Protein AF-A0A820H275-F1 (afdb_monomer)

Secondary structure (DSSP, 8-state):
---HHHHHHHHHHHHHHHHHHHHHHHTT--TTHHHHHHHHHHHHHHHHHHHHHHHHHH-GGGTTHHHHSHHHHHHHHHHHHHHHHHHHHHHHHHHHHHHHTT-

Sequence (103 aa):
MNFPGGEKSGMLLNGFVHTVMYYHFAFRLPKFLRPIITTLQIIQLLIVTYIWHIVPRLCLKYKQFPNENFLEFLLPYALVPVYCLFFLNFLLNNILFHQQKRF

InterPro domains:
  IPR002076 ELO family [PF01151] (11-94)

Mean predicted aligned error: 6.85 Å

Solvent-accessible surface area (backbone atoms only — not comparable to full-atom values): 5781 Å² total; per-residue (Å²): 127,86,59,65,65,28,54,50,53,34,52,52,50,48,51,53,54,49,49,54,50,51,49,37,64,74,70,64,52,68,76,81,50,52,56,54,52,48,49,50,51,46,50,48,53,50,50,30,52,49,44,51,65,46,46,37,75,74,35,82,92,38,49,58,44,58,74,76,39,42,67,71,59,46,45,58,73,64,49,49,59,54,54,43,50,53,45,48,52,51,40,50,49,56,57,56,57,56,58,65,74,75,112

Foldseek 3Di:
DDPCFLVVLLVVLVVVLVVVVVVCVVVVPDPVCVLVSLVSVLVSLVVSLVRLVCCLVPPPVNVCVCVVPVVVSCVSVVVSVVVNVVSVVVNVCSVVVVVVVPD

Structure (mmCIF, N/CA/C/O backbone):
data_AF-A0A820H275-F1
#
_entry.id   AF-A0A820H275-F1
#
loop_
_atom_site.group_PDB
_atom_site.id
_atom_site.type_symbol
_atom_site.label_atom_id
_atom_site.label_alt_id
_atom_site.label_comp_id
_atom_site.label_asym_id
_atom_site.label_entity_id
_atom_site.label_seq_id
_atom_site.pdbx_PDB_ins_code
_atom_site.Cartn_x
_atom_site.Cartn_y
_atom_site.Cartn_z
_atom_site.occupancy
_atom_site.B_iso_or_equiv
_atom_site.auth_seq_id
_atom_site.auth_comp_id
_atom_site.auth_asym_id
_atom_site.auth_atom_id
_atom_site.pdbx_PDB_model_num
ATOM 1 N N . MET A 1 1 ? 12.276 -12.242 -12.865 1.00 46.38 1 MET A N 1
ATOM 2 C CA . MET A 1 1 ? 13.393 -11.525 -12.189 1.00 46.38 1 MET A CA 1
ATOM 3 C C . MET A 1 1 ? 12.744 -10.649 -11.125 1.00 46.38 1 MET A C 1
ATOM 5 O O . MET A 1 1 ? 11.977 -9.786 -11.518 1.00 46.38 1 MET A O 1
ATOM 9 N N . ASN A 1 2 ? 12.974 -10.886 -9.827 1.00 56.59 2 ASN A N 1
ATOM 10 C CA . ASN A 1 2 ? 12.296 -10.153 -8.738 1.00 56.59 2 ASN A CA 1
ATOM 11 C C . ASN A 1 2 ? 12.458 -8.638 -8.905 1.00 56.59 2 ASN A C 1
ATOM 13 O O . ASN A 1 2 ? 13.587 -8.172 -9.082 1.00 56.59 2 ASN A O 1
ATOM 17 N N . PHE A 1 3 ? 11.356 -7.890 -8.870 1.00 63.44 3 PHE A N 1
ATOM 18 C CA . PHE A 1 3 ? 11.321 -6.456 -9.135 1.00 63.44 3 PHE A CA 1
ATOM 19 C C . PHE A 1 3 ? 11.675 -5.683 -7.856 1.00 63.44 3 PHE A C 1
ATOM 21 O O . PHE A 1 3 ? 10.815 -5.390 -7.018 1.00 63.44 3 PHE A O 1
ATOM 28 N N . PRO A 1 4 ? 12.954 -5.319 -7.651 1.00 59.69 4 PRO A N 1
ATOM 29 C CA . PRO A 1 4 ? 13.457 -5.064 -6.310 1.00 59.69 4 PRO A CA 1
ATOM 30 C C . PRO A 1 4 ? 12.999 -3.722 -5.742 1.00 59.69 4 PRO A C 1
ATOM 32 O O . PRO A 1 4 ? 13.125 -3.525 -4.542 1.00 59.69 4 PRO A O 1
ATOM 35 N N . GLY A 1 5 ? 12.493 -2.800 -6.567 1.00 65.06 5 GLY A N 1
ATOM 36 C CA . GLY A 1 5 ? 11.974 -1.517 -6.096 1.00 65.06 5 GLY A CA 1
ATOM 37 C C . GLY A 1 5 ? 10.666 -1.698 -5.331 1.00 65.06 5 GLY A C 1
ATOM 38 O O . GLY A 1 5 ? 10.613 -1.492 -4.124 1.00 65.06 5 GLY A O 1
ATOM 39 N N . GLY A 1 6 ? 9.612 -2.131 -6.024 1.00 66.19 6 GLY A N 1
ATOM 40 C CA . GLY A 1 6 ? 8.289 -2.257 -5.414 1.00 66.19 6 GLY A CA 1
ATOM 41 C C . GLY A 1 6 ? 8.171 -3.409 -4.413 1.00 66.19 6 GLY A C 1
ATOM 42 O O . GLY A 1 6 ? 7.586 -3.214 -3.353 1.00 66.19 6 GLY A O 1
ATOM 43 N N . GLU A 1 7 ? 8.779 -4.571 -4.673 1.00 71.94 7 GLU A N 1
ATOM 44 C CA . GLU A 1 7 ? 8.714 -5.713 -3.744 1.00 71.94 7 GLU A CA 1
ATOM 45 C C . GLU A 1 7 ? 9.440 -5.434 -2.428 1.00 71.94 7 GLU A C 1
ATOM 47 O O . GLU A 1 7 ? 8.876 -5.652 -1.358 1.00 71.94 7 GLU A O 1
ATOM 52 N N . LYS A 1 8 ? 10.680 -4.926 -2.475 1.00 78.81 8 LYS A N 1
ATOM 53 C CA . LYS A 1 8 ? 11.465 -4.703 -1.249 1.00 78.81 8 LYS A CA 1
ATOM 54 C C . LYS A 1 8 ? 10.920 -3.530 -0.447 1.00 78.81 8 LYS A C 1
ATOM 56 O O . LYS A 1 8 ? 10.776 -3.649 0.768 1.00 78.81 8 LYS A O 1
ATOM 61 N N . SER A 1 9 ? 10.571 -2.422 -1.107 1.00 79.19 9 SER A N 1
ATOM 62 C CA . SER A 1 9 ? 9.897 -1.304 -0.438 1.00 79.19 9 SER A CA 1
ATOM 63 C C . SER A 1 9 ? 8.543 -1.734 0.124 1.00 79.19 9 SER A C 1
ATOM 65 O O . SER A 1 9 ? 8.197 -1.344 1.236 1.00 79.19 9 SER A O 1
ATOM 67 N N . GLY A 1 10 ? 7.820 -2.598 -0.594 1.00 81.38 10 GLY A N 1
ATOM 68 C CA . GLY A 1 10 ? 6.590 -3.226 -0.130 1.00 81.38 10 GLY A CA 1
ATOM 69 C C . GLY A 1 10 ? 6.774 -4.049 1.133 1.00 81.38 10 GLY A C 1
ATOM 70 O O . GLY A 1 10 ? 6.057 -3.821 2.103 1.00 81.38 10 GLY A O 1
ATOM 71 N N . MET A 1 11 ? 7.759 -4.946 1.163 1.00 83.69 11 MET A N 1
ATOM 72 C CA . MET A 1 11 ? 8.062 -5.761 2.342 1.00 83.69 11 MET A CA 1
ATOM 73 C C . MET A 1 11 ? 8.482 -4.913 3.543 1.00 83.69 11 MET A C 1
ATOM 75 O O . MET A 1 11 ? 8.006 -5.161 4.648 1.00 83.69 11 MET A O 1
ATOM 79 N N . LEU A 1 12 ? 9.329 -3.898 3.341 1.00 86.81 12 LEU A N 1
ATOM 80 C CA . LEU A 1 12 ? 9.787 -3.019 4.422 1.00 86.81 12 LEU A CA 1
ATOM 81 C C . LEU A 1 12 ? 8.637 -2.198 5.013 1.00 86.81 12 LEU A C 1
ATOM 83 O O . LEU A 1 12 ? 8.455 -2.182 6.230 1.00 86.81 12 LEU A O 1
ATOM 87 N N . LEU A 1 13 ? 7.836 -1.551 4.160 1.00 86.38 13 LEU A N 1
ATOM 88 C CA . LEU A 1 13 ? 6.685 -0.764 4.606 1.00 86.38 13 LEU A CA 1
ATOM 89 C C . LEU A 1 13 ? 5.626 -1.649 5.264 1.00 86.38 13 LEU A C 1
ATOM 91 O O . LEU A 1 13 ? 5.086 -1.281 6.306 1.00 86.38 13 LEU A O 1
ATOM 95 N N . ASN A 1 14 ? 5.360 -2.826 4.696 1.00 88.81 14 ASN A N 1
ATOM 96 C CA . ASN A 1 14 ? 4.437 -3.787 5.285 1.00 88.81 14 ASN A CA 1
ATOM 97 C C . ASN A 1 14 ? 4.926 -4.244 6.667 1.00 88.81 14 ASN A C 1
ATOM 99 O O . ASN A 1 14 ? 4.179 -4.170 7.638 1.00 88.81 14 ASN A O 1
ATOM 103 N N . GLY A 1 15 ? 6.201 -4.629 6.788 1.00 85.69 15 GLY A N 1
ATOM 104 C CA . GLY A 1 15 ? 6.810 -5.028 8.057 1.00 85.69 15 GLY A CA 1
ATOM 105 C C . GLY A 1 15 ? 6.723 -3.938 9.125 1.00 85.69 15 GLY A C 1
ATOM 106 O O . GLY A 1 15 ? 6.357 -4.221 10.266 1.00 85.69 15 GLY A O 1
ATOM 107 N N . PHE A 1 16 ? 6.973 -2.680 8.755 1.00 90.06 16 PHE A N 1
ATOM 108 C CA . PHE A 1 16 ? 6.818 -1.541 9.659 1.00 90.06 16 PHE A CA 1
ATOM 109 C C . PHE A 1 16 ? 5.370 -1.378 10.142 1.00 90.06 16 PHE A C 1
ATOM 111 O O . PHE A 1 16 ? 5.115 -1.376 11.348 1.00 90.06 16 PHE A O 1
ATOM 118 N N . VAL A 1 17 ? 4.405 -1.296 9.220 1.00 90.00 17 VAL A N 1
ATOM 119 C CA . VAL A 1 17 ? 2.991 -1.093 9.573 1.00 90.00 17 VAL A CA 1
ATOM 120 C C . VAL A 1 17 ? 2.443 -2.275 10.379 1.00 90.00 17 VAL A C 1
ATOM 122 O O . VAL A 1 17 ? 1.723 -2.073 11.358 1.00 90.00 17 VAL A O 1
ATOM 125 N N . HIS A 1 18 ? 2.830 -3.507 10.039 1.00 90.00 18 HIS A N 1
ATOM 126 C CA . HIS A 1 18 ? 2.474 -4.694 10.816 1.00 90.00 18 HIS A CA 1
ATOM 127 C C . HIS A 1 18 ? 3.099 -4.687 12.209 1.00 90.00 18 HIS A C 1
ATOM 129 O O . HIS A 1 18 ? 2.425 -5.062 13.162 1.00 90.00 18 HIS A O 1
ATOM 135 N N . THR A 1 19 ? 4.336 -4.216 12.366 1.00 90.50 19 THR A N 1
ATOM 136 C CA . THR A 1 19 ? 4.954 -4.073 13.693 1.00 90.50 19 THR A CA 1
ATOM 137 C C . THR A 1 19 ? 4.142 -3.116 14.563 1.00 90.50 19 THR A C 1
ATOM 139 O O . THR A 1 19 ? 3.825 -3.446 15.703 1.00 90.50 19 THR A O 1
ATOM 142 N N . VAL A 1 20 ? 3.713 -1.974 14.013 1.00 88.75 20 VAL A N 1
ATOM 143 C CA . VAL A 1 20 ? 2.835 -1.020 14.713 1.00 88.75 20 VAL A CA 1
ATOM 144 C C . VAL A 1 20 ? 1.483 -1.656 15.063 1.00 88.75 20 VAL A C 1
ATOM 146 O O . VAL A 1 20 ? 0.995 -1.497 16.183 1.00 88.75 20 VAL A O 1
ATOM 149 N N . MET A 1 21 ? 0.890 -2.414 14.137 1.00 90.69 21 MET A N 1
ATOM 150 C CA . MET A 1 21 ? -0.368 -3.129 14.364 1.00 90.69 21 MET A CA 1
ATOM 151 C C . MET A 1 21 ? -0.236 -4.167 15.489 1.00 90.69 21 MET A C 1
ATOM 153 O O . MET A 1 21 ? -1.044 -4.181 16.416 1.00 90.69 21 MET A O 1
ATOM 157 N N . TYR A 1 22 ? 0.785 -5.023 15.444 1.00 90.12 22 TYR A N 1
ATOM 158 C CA . TYR A 1 22 ? 1.007 -6.038 16.472 1.00 90.12 22 TYR A CA 1
ATOM 159 C C . TYR A 1 22 ? 1.356 -5.417 17.819 1.00 90.12 22 TYR A C 1
ATOM 161 O O . TYR A 1 22 ? 0.873 -5.897 18.840 1.00 90.12 22 TYR A O 1
ATOM 169 N N . TYR A 1 23 ? 2.111 -4.318 17.835 1.00 90.44 23 TYR A N 1
ATOM 170 C CA . TYR A 1 23 ? 2.377 -3.558 19.051 1.00 90.44 23 TYR A CA 1
ATOM 171 C C . TYR A 1 23 ? 1.080 -3.021 19.676 1.00 90.44 23 TYR A C 1
ATOM 173 O O . TYR A 1 23 ? 0.865 -3.167 20.881 1.00 90.44 23 TYR A O 1
ATOM 181 N N . HIS A 1 24 ? 0.167 -2.475 18.861 1.00 88.00 24 HIS A N 1
ATOM 182 C CA . HIS A 1 24 ? -1.159 -2.040 19.319 1.00 88.00 24 HIS A CA 1
ATOM 183 C C . HIS A 1 24 ? -1.941 -3.175 19.983 1.00 88.00 24 HIS A C 1
ATOM 185 O O . HIS A 1 24 ? -2.501 -2.980 21.067 1.00 88.00 24 HIS A O 1
ATOM 191 N N . PHE A 1 25 ? -1.929 -4.365 19.378 1.00 85.00 25 PHE A N 1
ATOM 192 C CA . PHE A 1 25 ? -2.607 -5.539 19.924 1.00 85.00 25 PHE A CA 1
ATOM 193 C C . PHE A 1 25 ? -1.933 -6.101 21.181 1.00 85.00 25 PHE A C 1
ATOM 195 O O . PHE A 1 25 ? -2.639 -6.448 22.129 1.00 85.00 25 PHE A O 1
ATOM 202 N N . ALA A 1 26 ? -0.601 -6.150 21.222 1.00 90.75 26 ALA A N 1
ATOM 203 C CA . ALA A 1 26 ? 0.165 -6.685 22.345 1.00 90.75 26 ALA A CA 1
ATOM 204 C C . ALA A 1 26 ? -0.012 -5.842 23.617 1.00 90.75 26 ALA A C 1
ATOM 206 O O . ALA A 1 26 ? -0.276 -6.383 24.689 1.00 90.75 26 ALA A O 1
ATOM 207 N N . PHE A 1 27 ? 0.055 -4.515 23.492 1.00 90.19 27 PHE A N 1
ATOM 208 C CA . PHE A 1 27 ? -0.028 -3.591 24.630 1.00 90.19 27 PHE A CA 1
ATOM 209 C C . PHE A 1 27 ? -1.430 -3.007 24.853 1.00 90.19 27 PHE A C 1
ATOM 211 O O . PHE A 1 27 ? -1.600 -2.114 25.680 1.00 90.19 27 PHE A O 1
ATOM 218 N N . ARG A 1 28 ? -2.448 -3.511 24.135 1.00 84.81 28 ARG A N 1
ATOM 219 C CA . ARG A 1 28 ? -3.855 -3.069 24.224 1.00 84.81 28 ARG A CA 1
ATOM 220 C C . ARG A 1 28 ? -4.005 -1.545 24.181 1.00 84.81 28 ARG A C 1
ATOM 222 O O . ARG A 1 28 ? -4.745 -0.953 24.968 1.00 84.81 28 ARG A O 1
ATOM 229 N N . LEU A 1 29 ? -3.309 -0.919 23.239 1.00 83.50 29 LEU A N 1
ATOM 230 C CA . LEU A 1 29 ? -3.371 0.521 23.027 1.00 83.50 29 LEU A CA 1
ATOM 231 C C . LEU A 1 29 ? -4.823 0.995 22.780 1.00 83.50 29 LEU A C 1
ATOM 233 O O . LEU A 1 29 ? -5.682 0.220 22.333 1.00 83.50 29 LEU A O 1
ATOM 237 N N . PRO A 1 30 ? -5.135 2.272 23.064 1.00 82.25 30 PRO A N 1
ATOM 238 C CA . PRO A 1 30 ? -6.506 2.759 23.043 1.00 82.25 30 PRO A CA 1
ATOM 239 C C . PRO A 1 30 ? -7.185 2.577 21.677 1.00 82.25 30 PRO A C 1
ATOM 241 O O . PRO A 1 30 ? -6.570 2.652 20.609 1.00 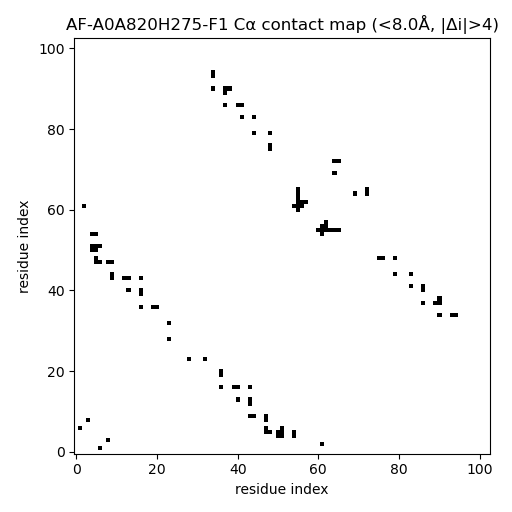82.25 30 PRO A O 1
ATOM 244 N N . LYS A 1 31 ? -8.496 2.307 21.714 1.00 80.06 31 LYS A N 1
ATOM 245 C CA . LYS A 1 31 ? -9.282 1.859 20.548 1.00 80.06 31 LYS A CA 1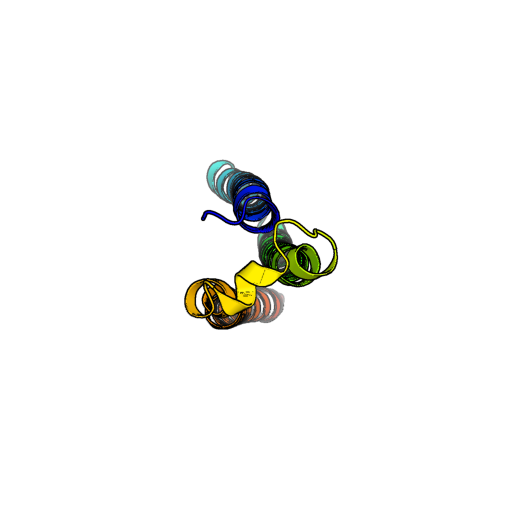
ATOM 246 C C . LYS A 1 31 ? -9.345 2.888 19.414 1.00 80.06 31 LYS A C 1
ATOM 248 O O . LYS A 1 31 ? -9.506 2.481 18.268 1.00 80.06 31 LYS A O 1
ATOM 253 N N . PHE A 1 32 ? -9.157 4.178 19.707 1.00 80.94 32 PHE A N 1
ATOM 254 C CA . PHE A 1 32 ? -9.125 5.244 18.697 1.00 80.94 32 PHE A CA 1
ATOM 255 C C . PHE A 1 32 ? -7.920 5.146 17.747 1.00 80.94 32 PHE A C 1
ATOM 257 O O . PHE A 1 32 ? -7.953 5.719 16.665 1.00 80.94 32 PHE A O 1
ATOM 264 N N . LEU A 1 33 ? -6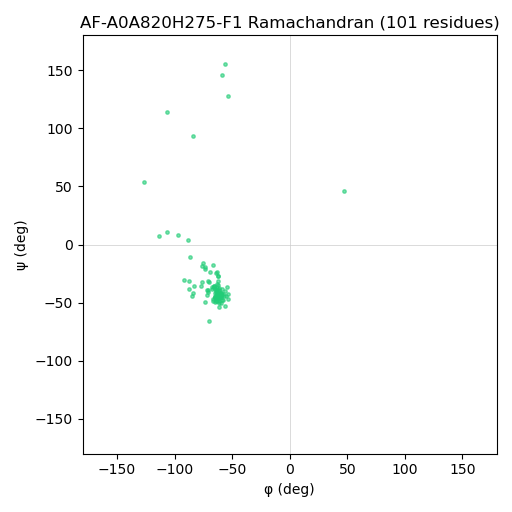.870 4.400 18.112 1.00 83.62 33 LEU A N 1
ATOM 265 C CA . LEU A 1 33 ? -5.708 4.183 17.245 1.00 83.62 33 LEU A CA 1
A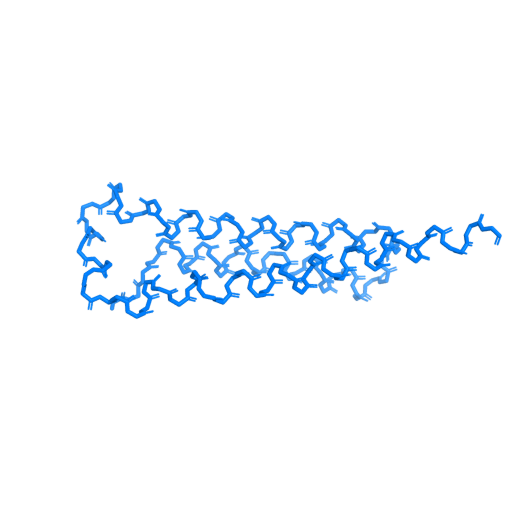TOM 266 C C . LEU A 1 33 ? -5.984 3.171 16.126 1.00 83.62 33 LEU A C 1
ATOM 268 O O . LEU A 1 33 ? -5.274 3.168 15.126 1.00 83.62 33 LEU A O 1
ATOM 272 N N . ARG A 1 34 ? -7.029 2.341 16.247 1.00 84.12 34 ARG A N 1
ATOM 273 C CA . ARG A 1 34 ? -7.406 1.362 15.213 1.00 84.12 34 ARG A CA 1
ATOM 274 C C . ARG A 1 34 ? -7.665 2.001 13.841 1.00 84.12 34 ARG A C 1
ATOM 276 O O . ARG A 1 34 ? -7.015 1.568 12.895 1.00 84.12 34 ARG A O 1
ATOM 283 N N . PRO A 1 35 ? -8.528 3.030 13.695 1.00 86.31 35 PRO A N 1
ATOM 284 C CA . PRO A 1 35 ? -8.731 3.675 12.396 1.00 86.31 35 PRO A CA 1
ATOM 285 C C . PRO A 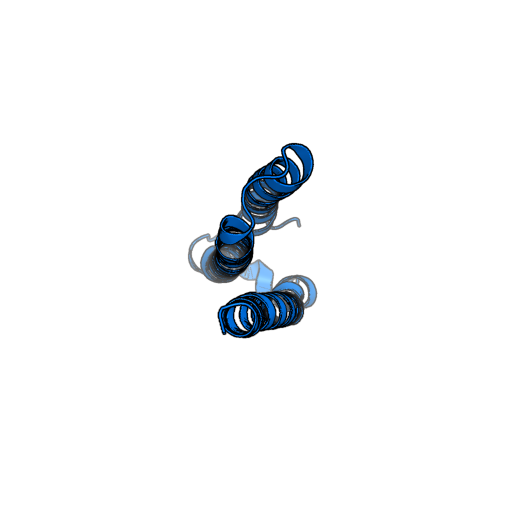1 35 ? -7.452 4.331 11.853 1.00 86.31 35 PRO A C 1
ATOM 287 O O . PRO A 1 35 ? -7.243 4.334 10.643 1.00 86.31 35 PRO A O 1
ATOM 290 N N . ILE A 1 36 ? -6.562 4.824 12.724 1.00 88.62 36 ILE A N 1
ATOM 291 C CA . ILE A 1 36 ? -5.273 5.407 12.317 1.00 88.62 36 ILE A CA 1
ATOM 292 C C . ILE A 1 36 ? -4.365 4.322 11.723 1.00 88.62 36 ILE A C 1
ATOM 294 O O . ILE A 1 36 ? -3.825 4.505 10.636 1.00 88.62 36 ILE A O 1
ATOM 298 N N . ILE A 1 37 ? -4.251 3.165 12.383 1.00 89.81 37 ILE A N 1
ATOM 299 C CA . ILE A 1 37 ? -3.470 2.020 11.887 1.00 89.81 37 ILE A CA 1
ATOM 300 C C . ILE A 1 37 ? -4.034 1.513 10.555 1.00 89.81 37 ILE A C 1
ATOM 302 O O . ILE A 1 37 ? -3.274 1.296 9.616 1.00 89.81 37 ILE A O 1
ATOM 306 N N . THR A 1 38 ? -5.357 1.394 10.428 1.00 89.75 38 THR A N 1
ATOM 307 C CA . THR A 1 38 ? -5.991 1.001 9.160 1.00 89.75 38 THR A CA 1
ATOM 308 C C . THR A 1 38 ? -5.741 2.025 8.053 1.00 89.75 38 THR A C 1
ATOM 310 O O . THR A 1 38 ? -5.483 1.651 6.912 1.00 89.75 38 THR A O 1
ATOM 313 N N . THR A 1 39 ? -5.744 3.318 8.378 1.00 89.25 39 THR A N 1
ATOM 314 C CA . THR A 1 39 ? -5.399 4.375 7.416 1.00 89.25 39 THR A CA 1
ATOM 315 C C . THR A 1 39 ? -3.947 4.240 6.955 1.00 89.25 39 THR A C 1
ATOM 317 O O . THR A 1 39 ? -3.674 4.324 5.759 1.00 89.25 39 THR A O 1
ATOM 320 N N . LEU A 1 40 ? -3.019 3.952 7.875 1.00 91.00 40 LEU A N 1
ATOM 321 C CA . LEU A 1 40 ? -1.617 3.688 7.542 1.00 91.00 40 LEU A CA 1
ATOM 322 C C . LEU A 1 40 ? -1.456 2.459 6.636 1.00 91.00 40 LEU A C 1
ATOM 324 O O . LEU A 1 40 ? -0.658 2.513 5.706 1.00 91.00 40 LEU A O 1
ATOM 328 N N . GLN A 1 41 ? -2.228 1.390 6.853 1.00 91.56 41 GLN A N 1
ATOM 329 C CA . GLN A 1 41 ? -2.241 0.203 5.983 1.00 91.56 41 GLN A CA 1
ATOM 330 C C . GLN A 1 41 ? -2.710 0.541 4.559 1.00 91.56 41 GLN A C 1
ATOM 332 O O . GLN A 1 41 ? -2.076 0.140 3.585 1.00 91.56 41 GLN A O 1
ATOM 337 N N . ILE A 1 42 ? -3.773 1.339 4.419 1.00 91.56 42 ILE A N 1
ATOM 338 C CA . ILE A 1 42 ? -4.264 1.789 3.106 1.00 91.56 42 ILE A CA 1
ATOM 339 C C . ILE A 1 42 ? -3.205 2.646 2.401 1.00 91.56 42 ILE A C 1
ATOM 341 O O . ILE A 1 42 ? -2.874 2.394 1.244 1.00 91.56 42 ILE A O 1
ATOM 345 N N . ILE A 1 43 ? -2.632 3.632 3.099 1.00 91.75 43 ILE A N 1
ATOM 346 C CA . ILE A 1 43 ? -1.581 4.498 2.546 1.00 91.75 43 ILE A CA 1
ATOM 347 C C . ILE A 1 43 ? -0.364 3.667 2.122 1.00 91.75 43 ILE A C 1
ATOM 349 O O . ILE A 1 43 ? 0.173 3.879 1.036 1.00 91.75 43 ILE A O 1
ATOM 353 N N . GLN A 1 44 ? 0.047 2.691 2.934 1.00 92.56 44 GLN A N 1
ATOM 354 C CA . GLN A 1 44 ? 1.146 1.782 2.614 1.00 92.56 44 GLN A CA 1
ATOM 355 C C . GLN A 1 44 ? 0.886 1.018 1.311 1.00 92.56 44 GLN A C 1
ATOM 357 O O . GLN A 1 44 ? 1.754 1.004 0.439 1.00 92.56 44 GLN A O 1
ATOM 362 N N . LEU A 1 45 ? -0.304 0.445 1.128 1.00 91.44 45 LEU A N 1
ATOM 363 C CA . LEU A 1 45 ? -0.670 -0.241 -0.114 1.00 91.44 45 LEU A CA 1
ATOM 364 C C . LEU A 1 45 ? -0.657 0.687 -1.341 1.00 91.44 45 LEU A C 1
ATOM 366 O O . LEU A 1 45 ? -0.164 0.300 -2.406 1.00 91.44 45 LEU A O 1
ATOM 370 N N . LEU A 1 46 ? -1.146 1.922 -1.194 1.00 90.38 46 LEU A N 1
ATOM 371 C CA . LEU A 1 46 ? -1.139 2.919 -2.268 1.00 90.38 46 LEU A CA 1
ATOM 372 C C . LEU A 1 46 ? 0.286 3.326 -2.665 1.00 90.38 46 LEU A C 1
ATOM 374 O O . LEU A 1 46 ? 0.602 3.353 -3.853 1.00 90.38 46 LEU A O 1
ATOM 378 N N . ILE A 1 47 ? 1.162 3.584 -1.688 1.00 90.56 47 ILE A N 1
ATOM 379 C CA . ILE A 1 47 ? 2.566 3.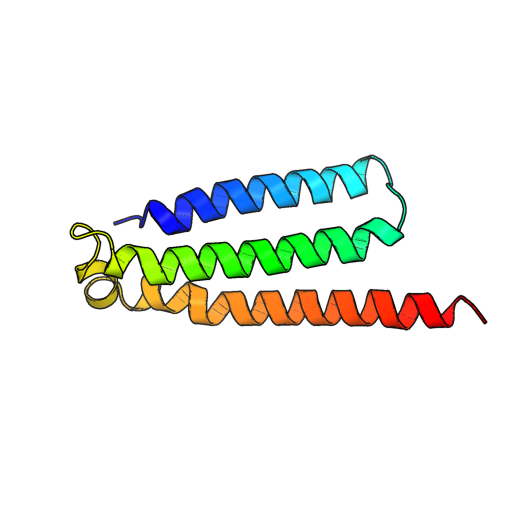947 -1.931 1.00 90.56 47 ILE A CA 1
ATOM 380 C C . ILE A 1 47 ? 3.292 2.822 -2.669 1.00 90.56 4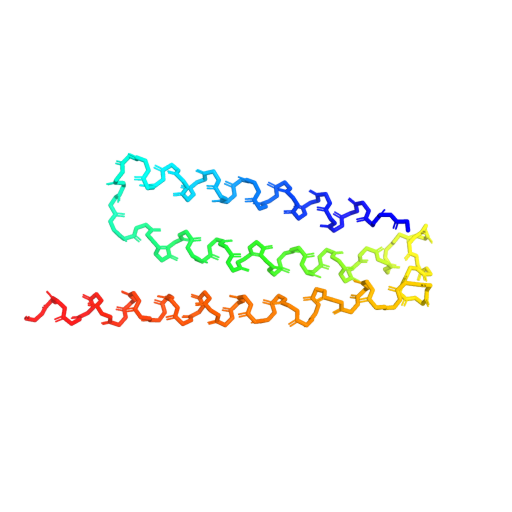7 ILE A C 1
ATOM 382 O O . ILE A 1 47 ? 3.984 3.074 -3.654 1.00 90.56 47 ILE A O 1
ATOM 386 N N . VAL A 1 48 ? 3.122 1.575 -2.229 1.00 89.12 48 VAL A N 1
ATOM 387 C CA . VAL A 1 48 ? 3.784 0.418 -2.850 1.00 89.12 48 VAL A CA 1
ATOM 388 C C . VAL A 1 48 ? 3.312 0.225 -4.289 1.00 89.12 48 VAL A C 1
ATOM 390 O O . VAL A 1 48 ? 4.133 0.009 -5.179 1.00 89.12 48 VAL A O 1
ATOM 393 N N . THR A 1 49 ? 2.013 0.393 -4.541 1.00 89.75 49 THR A N 1
ATOM 394 C CA . THR A 1 49 ? 1.440 0.308 -5.894 1.00 89.75 49 THR A CA 1
ATOM 395 C C . THR A 1 49 ? 1.915 1.453 -6.790 1.00 89.75 49 THR A C 1
ATOM 397 O O . THR A 1 49 ? 2.195 1.250 -7.972 1.00 89.75 49 THR A O 1
ATOM 400 N N . TYR A 1 50 ? 2.073 2.656 -6.235 1.00 89.38 50 TYR A N 1
ATOM 401 C CA . TYR A 1 50 ? 2.646 3.792 -6.953 1.00 89.38 50 TYR A CA 1
ATOM 402 C C . TYR A 1 50 ? 4.117 3.553 -7.324 1.00 89.38 50 TYR A C 1
ATOM 404 O O . TYR A 1 50 ? 4.502 3.754 -8.477 1.00 89.38 50 TYR A O 1
ATOM 412 N N . ILE A 1 51 ? 4.929 3.055 -6.384 1.00 88.75 51 ILE A N 1
ATOM 413 C CA . ILE A 1 51 ? 6.329 2.682 -6.642 1.00 88.75 51 ILE A CA 1
ATOM 414 C C . ILE A 1 51 ? 6.392 1.600 -7.731 1.00 88.75 51 ILE A C 1
ATOM 416 O O . ILE A 1 51 ? 7.170 1.726 -8.677 1.00 88.75 51 ILE A O 1
ATOM 420 N N . TRP A 1 52 ? 5.535 0.579 -7.652 1.00 88.50 52 TRP A N 1
ATOM 421 C CA . TRP A 1 52 ? 5.417 -0.465 -8.675 1.00 88.50 52 TRP A CA 1
ATOM 422 C C . TRP A 1 52 ? 5.122 0.110 -10.068 1.00 88.50 52 TRP A C 1
ATOM 424 O O . TRP A 1 52 ? 5.722 -0.309 -11.054 1.00 88.50 52 TRP A O 1
ATOM 434 N N . HIS A 1 53 ? 4.257 1.125 -10.146 1.00 88.31 53 HIS A N 1
ATOM 435 C CA . HIS A 1 53 ? 3.896 1.781 -11.401 1.00 88.31 53 HIS A CA 1
ATOM 436 C C . HIS A 1 53 ? 5.008 2.663 -11.988 1.00 88.31 53 HIS A C 1
ATOM 438 O O . HIS A 1 53 ? 5.176 2.722 -13.209 1.00 88.31 53 HIS A O 1
ATOM 444 N N . ILE A 1 54 ? 5.744 3.390 -11.141 1.00 89.50 54 ILE A N 1
ATOM 445 C CA . ILE A 1 54 ? 6.683 4.426 -11.592 1.00 89.50 54 ILE A CA 1
ATOM 446 C C . ILE A 1 54 ? 8.080 3.874 -11.908 1.00 89.50 54 ILE A C 1
ATOM 448 O O . ILE A 1 54 ? 8.752 4.372 -12.812 1.00 89.50 54 ILE A O 1
ATOM 452 N N . VAL A 1 55 ? 8.522 2.819 -11.215 1.00 87.19 55 VAL A N 1
ATOM 453 C CA . VAL A 1 55 ? 9.873 2.254 -11.384 1.00 87.19 55 VAL A CA 1
ATOM 454 C C . VAL A 1 55 ? 10.161 1.774 -12.819 1.00 87.19 55 VAL A C 1
ATOM 456 O O . VAL A 1 55 ? 11.245 2.098 -13.309 1.00 87.19 55 VAL A O 1
ATOM 459 N N . PRO A 1 56 ? 9.246 1.098 -13.549 1.00 86.12 56 PRO A N 1
ATOM 460 C CA . PRO A 1 56 ? 9.486 0.725 -14.947 1.00 86.12 56 PRO A CA 1
ATOM 461 C C . PRO A 1 56 ? 9.633 1.938 -15.878 1.00 86.12 56 PRO A C 1
ATOM 463 O O . PRO A 1 56 ? 10.258 1.843 -16.930 1.00 86.12 56 PRO A O 1
ATOM 466 N N . ARG A 1 57 ? 9.061 3.094 -15.507 1.00 86.81 57 ARG A N 1
ATOM 467 C CA . ARG A 1 57 ? 9.123 4.326 -16.310 1.00 86.81 57 ARG A CA 1
ATOM 468 C C . ARG A 1 57 ? 10.418 5.101 -16.088 1.00 86.81 57 ARG A C 1
ATOM 470 O O . ARG A 1 57 ? 10.930 5.698 -17.028 1.00 86.81 57 ARG A O 1
ATOM 477 N N . LEU A 1 58 ? 10.935 5.095 -14.859 1.00 86.75 58 LEU A N 1
ATOM 478 C CA . LEU A 1 58 ? 12.127 5.859 -14.475 1.00 86.75 58 LEU A CA 1
ATOM 479 C C . LEU A 1 58 ? 13.431 5.067 -14.624 1.00 86.75 58 LEU A C 1
ATOM 481 O O . LEU A 1 58 ? 14.479 5.657 -14.871 1.00 86.75 58 LEU A O 1
ATOM 485 N N . CYS A 1 59 ? 13.400 3.741 -14.463 1.00 83.62 59 CYS A N 1
ATOM 486 C CA . CYS A 1 59 ? 14.605 2.918 -14.450 1.00 83.62 59 CYS A CA 1
ATOM 487 C C . CYS A 1 59 ? 14.747 2.113 -15.747 1.00 83.62 59 CYS A C 1
ATOM 489 O O . CYS A 1 59 ? 13.979 1.185 -16.001 1.00 83.62 59 CYS A O 1
ATOM 491 N N . LEU A 1 60 ? 15.785 2.416 -16.536 1.00 84.50 60 LEU A N 1
ATOM 492 C CA . LEU A 1 60 ? 16.068 1.743 -17.813 1.00 84.50 60 LEU A CA 1
ATOM 493 C C . LEU A 1 60 ? 16.160 0.215 -17.678 1.00 84.50 60 LEU A C 1
ATOM 495 O O . LEU A 1 60 ? 15.664 -0.502 -18.541 1.00 84.50 60 LEU A O 1
ATOM 499 N N . LYS A 1 61 ? 16.716 -0.279 -16.563 1.00 82.50 61 LYS A N 1
ATOM 500 C CA . LYS A 1 61 ? 16.864 -1.714 -16.270 1.00 82.50 61 LYS A CA 1
ATOM 501 C C . LYS A 1 61 ? 15.528 -2.460 -16.170 1.00 82.50 61 LYS A C 1
ATOM 503 O O . LYS A 1 61 ? 15.482 -3.658 -16.411 1.00 82.50 61 LYS A O 1
ATOM 508 N N . TYR A 1 62 ? 14.457 -1.764 -15.803 1.00 82.12 62 TYR A N 1
ATOM 509 C CA . TYR A 1 62 ? 13.150 -2.360 -15.525 1.00 82.12 62 TYR A CA 1
ATOM 510 C C . TYR A 1 62 ? 12.078 -1.956 -16.540 1.00 82.12 62 TYR A C 1
ATOM 512 O O . TYR A 1 62 ? 10.910 -2.299 -16.377 1.00 82.12 62 TYR A O 1
ATOM 520 N N . LYS A 1 63 ? 12.468 -1.257 -17.610 1.00 85.50 63 LYS A N 1
ATOM 521 C CA . LYS A 1 63 ? 11.548 -0.736 -18.624 1.00 85.50 63 LYS A CA 1
ATOM 522 C C . LYS A 1 63 ? 10.794 -1.833 -19.380 1.00 85.50 63 LYS A C 1
ATOM 524 O O . LYS A 1 63 ? 9.640 -1.634 -19.739 1.00 85.50 63 LYS A O 1
ATOM 529 N N . GLN A 1 64 ? 11.432 -2.983 -19.604 1.00 87.44 64 GLN A N 1
ATOM 530 C CA . GLN A 1 64 ? 10.832 -4.128 -20.302 1.00 87.44 64 GLN A CA 1
ATOM 531 C C . GLN A 1 64 ? 10.047 -5.069 -19.378 1.00 87.44 64 GLN A C 1
ATOM 533 O O . GLN A 1 64 ? 9.277 -5.891 -19.868 1.00 87.44 64 GLN A O 1
ATOM 538 N N . PHE A 1 65 ? 10.161 -4.907 -18.055 1.00 84.38 65 PHE A N 1
ATOM 539 C CA . PHE A 1 65 ? 9.519 -5.789 -17.080 1.00 84.38 65 PHE A CA 1
ATOM 540 C C . PHE A 1 65 ? 7.997 -5.950 -17.278 1.00 84.38 65 PHE A C 1
ATOM 542 O O . PHE A 1 65 ? 7.538 -7.091 -17.241 1.00 84.38 65 PHE A O 1
ATOM 549 N N . PRO A 1 66 ? 7.210 -4.886 -17.564 1.00 85.44 66 PRO A N 1
ATOM 550 C CA . PRO A 1 66 ? 5.771 -5.029 -17.804 1.00 85.44 66 PRO A CA 1
ATOM 551 C C . PRO A 1 66 ? 5.424 -5.889 -19.026 1.00 85.44 66 PRO A C 1
ATOM 553 O O . PRO A 1 66 ? 4.350 -6.480 -19.066 1.00 85.44 66 PRO A O 1
ATOM 556 N N . ASN A 1 67 ? 6.318 -5.954 -20.017 1.00 86.94 67 ASN A N 1
ATOM 557 C CA . ASN A 1 67 ? 6.107 -6.732 -21.237 1.00 86.94 67 ASN A CA 1
ATOM 558 C C . ASN A 1 67 ? 6.578 -8.181 -21.068 1.00 86.94 67 ASN A C 1
ATOM 560 O O . ASN A 1 67 ? 5.928 -9.094 -21.561 1.00 86.94 67 ASN A O 1
ATOM 564 N N . GLU A 1 68 ? 7.691 -8.395 -20.364 1.00 89.12 68 GLU A N 1
ATOM 565 C CA . GLU A 1 68 ? 8.259 -9.730 -20.140 1.00 89.12 68 GLU A CA 1
ATOM 566 C C . GLU A 1 68 ? 7.508 -10.520 -19.062 1.00 89.12 68 GLU A C 1
ATOM 568 O O . GLU A 1 68 ? 7.351 -11.731 -19.180 1.00 89.12 68 GLU A O 1
ATOM 573 N N . ASN A 1 69 ? 7.023 -9.842 -18.017 1.00 86.50 69 ASN A N 1
ATOM 574 C CA . ASN A 1 69 ? 6.361 -10.457 -16.864 1.00 86.50 69 ASN A CA 1
ATOM 575 C C . ASN A 1 69 ? 4.988 -9.807 -16.638 1.00 86.50 69 ASN A C 1
ATOM 577 O O . ASN A 1 69 ? 4.677 -9.313 -15.555 1.00 86.50 69 ASN A O 1
ATOM 581 N N . PHE A 1 70 ? 4.157 -9.786 -17.685 1.00 86.75 70 PHE A N 1
ATOM 582 C CA . PHE A 1 70 ? 2.865 -9.090 -17.681 1.00 86.75 70 PHE A CA 1
ATOM 583 C C . PHE A 1 70 ? 1.942 -9.523 -16.533 1.00 86.75 70 PHE A C 1
ATOM 585 O O . PHE A 1 70 ? 1.352 -8.676 -15.865 1.00 86.75 70 PHE A O 1
ATOM 592 N N . LEU A 1 71 ? 1.843 -10.831 -16.266 1.00 87.50 71 LEU A N 1
ATOM 593 C CA . LEU A 1 71 ? 0.995 -11.352 -15.188 1.00 87.50 71 LEU A CA 1
ATOM 594 C C . LEU A 1 71 ? 1.479 -10.903 -13.805 1.00 87.50 71 LEU A C 1
ATOM 596 O O . LEU A 1 71 ? 0.668 -10.464 -12.992 1.00 87.50 71 LEU A O 1
ATOM 600 N N . GLU A 1 72 ? 2.790 -10.960 -13.552 1.00 85.62 72 GLU A N 1
ATOM 601 C CA . GLU A 1 72 ? 3.379 -10.463 -12.301 1.00 85.62 72 GLU A CA 1
ATOM 602 C C . GLU A 1 72 ? 3.163 -8.957 -12.157 1.00 85.62 72 GLU A C 1
ATOM 604 O O . GLU A 1 72 ? 2.832 -8.474 -11.077 1.00 85.62 72 GLU A O 1
ATOM 609 N N . PHE A 1 73 ? 3.286 -8.210 -13.256 1.00 86.50 73 PHE A N 1
ATOM 610 C CA . PHE A 1 73 ? 3.041 -6.777 -13.261 1.00 86.50 73 PHE A CA 1
ATOM 611 C C . PHE A 1 73 ? 1.573 -6.430 -12.985 1.00 86.50 73 PHE A C 1
ATOM 613 O O . PHE A 1 73 ? 1.316 -5.440 -12.301 1.00 86.50 73 PHE A O 1
ATOM 620 N N . LEU A 1 74 ? 0.627 -7.240 -13.472 1.00 89.38 74 LEU A N 1
ATOM 621 C CA . LEU A 1 74 ? -0.815 -7.043 -13.311 1.00 89.38 74 LEU A CA 1
ATOM 622 C C . LEU A 1 74 ? -1.323 -7.420 -11.910 1.00 89.38 74 LEU A C 1
ATOM 624 O O . LEU A 1 74 ? -2.267 -6.806 -11.412 1.00 89.38 74 LEU A O 1
ATOM 628 N N . LEU A 1 75 ? -0.703 -8.408 -11.263 1.00 89.06 75 LEU A N 1
ATOM 629 C CA . LEU A 1 75 ? -1.175 -8.993 -10.006 1.00 89.06 75 LEU A CA 1
ATOM 630 C C . LEU A 1 75 ? -1.430 -7.957 -8.884 1.00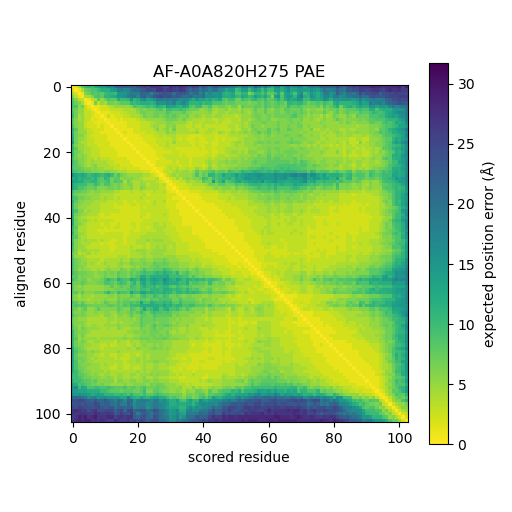 89.06 75 LEU A C 1
ATOM 632 O O . LEU A 1 75 ? -2.515 -7.992 -8.293 1.00 89.06 75 LEU A O 1
ATOM 636 N N . PRO A 1 76 ? -0.531 -6.990 -8.600 1.00 87.94 76 PRO A N 1
ATOM 637 C CA . PRO A 1 76 ? -0.785 -5.971 -7.583 1.00 87.94 76 PRO A CA 1
ATOM 638 C C . PRO A 1 76 ? -1.995 -5.095 -7.921 1.00 87.94 76 PRO A C 1
ATOM 640 O O . PRO A 1 76 ? -2.755 -4.739 -7.026 1.00 87.94 76 PRO A O 1
ATOM 643 N N . TYR A 1 77 ? -2.229 -4.799 -9.202 1.00 88.56 77 TYR A N 1
ATOM 644 C CA . TYR A 1 77 ? -3.382 -4.004 -9.635 1.00 88.56 77 TYR A CA 1
ATOM 645 C C . TYR A 1 77 ? -4.713 -4.740 -9.471 1.00 88.56 77 TYR A C 1
ATOM 647 O O . TYR A 1 77 ? -5.741 -4.086 -9.338 1.00 88.56 77 TYR A O 1
ATOM 655 N N . ALA A 1 78 ? -4.708 -6.075 -9.446 1.00 90.94 78 ALA A N 1
ATOM 656 C CA . ALA A 1 78 ? -5.899 -6.867 -9.155 1.00 90.94 78 ALA A CA 1
ATOM 657 C C . ALA A 1 78 ? -6.122 -7.045 -7.643 1.00 90.94 78 ALA A C 1
ATOM 659 O O . ALA A 1 78 ? -7.241 -6.895 -7.156 1.00 90.94 78 ALA A O 1
ATOM 660 N N . LEU A 1 79 ? -5.061 -7.344 -6.884 1.00 90.62 79 LEU A N 1
ATOM 661 C CA . LEU A 1 79 ? -5.170 -7.704 -5.466 1.00 90.62 79 LEU A CA 1
ATOM 662 C C . LEU A 1 79 ? -5.234 -6.495 -4.528 1.00 90.62 79 LEU A C 1
ATOM 664 O O . LEU A 1 79 ? -6.016 -6.496 -3.577 1.00 90.62 79 LEU A O 1
ATOM 668 N N . VAL A 1 80 ? -4.432 -5.453 -4.768 1.00 90.31 80 VAL A N 1
ATOM 669 C CA . VAL A 1 80 ? -4.369 -4.289 -3.870 1.00 90.31 80 VAL A CA 1
ATOM 670 C C . VAL A 1 80 ? -5.725 -3.588 -3.729 1.00 90.31 80 VAL A C 1
ATOM 672 O O . VAL A 1 80 ? -6.101 -3.302 -2.590 1.00 90.31 80 VAL A O 1
ATOM 675 N N . PRO A 1 81 ? -6.518 -3.364 -4.798 1.00 91.50 81 PRO A N 1
ATOM 676 C CA . PRO A 1 81 ? -7.852 -2.785 -4.652 1.00 91.50 81 PRO A CA 1
ATOM 677 C C . PRO A 1 81 ? -8.772 -3.614 -3.755 1.00 91.50 81 PRO A C 1
ATOM 679 O O . PRO A 1 81 ? -9.501 -3.045 -2.947 1.00 91.50 81 PRO A O 1
ATOM 682 N N . VAL A 1 82 ? -8.702 -4.946 -3.836 1.00 92.75 82 VAL A N 1
ATOM 683 C CA . VAL A 1 82 ? -9.498 -5.848 -2.990 1.00 92.75 82 VAL A CA 1
ATOM 684 C C . VAL A 1 82 ? -9.129 -5.667 -1.515 1.00 92.75 82 VAL A C 1
ATOM 686 O O . VAL A 1 82 ? -10.012 -5.495 -0.674 1.00 92.75 82 VAL A O 1
ATOM 689 N N . TYR A 1 83 ? -7.833 -5.614 -1.189 1.00 90.00 83 TYR A N 1
ATOM 690 C CA . TYR A 1 83 ? -7.383 -5.332 0.179 1.00 90.00 83 TYR A CA 1
ATOM 691 C C . TYR A 1 83 ? -7.787 -3.933 0.656 1.00 90.00 83 TYR A C 1
ATOM 693 O O . TYR A 1 83 ? -8.261 -3.782 1.783 1.00 90.00 83 TYR A O 1
ATOM 701 N N . CYS A 1 84 ? -7.666 -2.916 -0.200 1.00 90.44 84 CYS A N 1
ATOM 702 C CA . CYS A 1 84 ? -8.120 -1.564 0.112 1.00 90.44 84 CYS A CA 1
ATOM 703 C C . CYS A 1 84 ? -9.623 -1.527 0.412 1.00 90.44 84 CYS A C 1
ATOM 705 O O . CYS A 1 84 ? -10.021 -0.879 1.375 1.00 90.44 84 CYS A O 1
ATOM 707 N N . LEU A 1 85 ? -10.457 -2.251 -0.342 1.00 92.31 85 LEU A N 1
ATOM 708 C CA . LEU A 1 85 ? -11.895 -2.351 -0.076 1.00 92.31 85 LEU A CA 1
ATOM 709 C C . LEU A 1 85 ? -12.183 -2.994 1.284 1.00 92.31 85 LEU A C 1
ATOM 711 O O . LEU A 1 85 ? -13.019 -2.485 2.030 1.00 92.31 85 LEU A O 1
ATOM 715 N N . PHE A 1 86 ? -11.466 -4.060 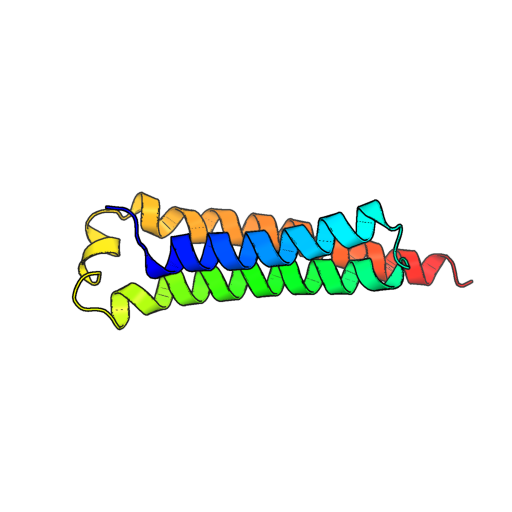1.650 1.00 92.00 86 PHE A N 1
ATOM 716 C CA . PHE A 1 86 ? -11.604 -4.664 2.977 1.00 92.00 86 PHE A CA 1
ATOM 717 C C . PHE A 1 86 ? -11.212 -3.697 4.098 1.00 92.00 86 PHE A C 1
ATOM 719 O O . PHE A 1 86 ? -11.944 -3.575 5.084 1.00 92.00 86 PHE A O 1
ATOM 726 N N . PHE A 1 87 ? -10.104 -2.968 3.946 1.00 90.12 87 PHE A N 1
ATOM 727 C CA . PHE A 1 87 ? -9.680 -1.977 4.934 1.00 90.12 87 PHE A CA 1
ATOM 728 C C . PHE A 1 87 ? -10.623 -0.777 5.013 1.00 90.12 87 PHE A C 1
ATOM 730 O O . PHE A 1 87 ? -10.918 -0.318 6.113 1.00 90.12 87 PHE A O 1
ATOM 737 N N . LEU A 1 88 ? -11.153 -0.305 3.884 1.00 90.00 88 LEU A N 1
ATOM 738 C CA . LEU A 1 88 ? -12.166 0.749 3.850 1.00 90.00 88 LEU A CA 1
ATOM 739 C C . LEU A 1 88 ? -13.451 0.299 4.539 1.00 90.00 88 LEU A C 1
ATOM 741 O O . LEU A 1 88 ? -13.970 1.022 5.383 1.00 90.00 88 LEU A O 1
ATOM 745 N N . ASN A 1 89 ? -13.929 -0.913 4.254 1.00 89.75 89 ASN A N 1
ATOM 746 C CA . ASN A 1 89 ? -15.089 -1.477 4.935 1.00 89.75 89 ASN A CA 1
ATOM 747 C C . ASN A 1 89 ? -14.846 -1.585 6.451 1.00 89.75 89 ASN A C 1
ATOM 749 O O . ASN A 1 89 ? -15.694 -1.199 7.254 1.00 89.75 89 ASN A O 1
ATOM 753 N N . PHE A 1 90 ? -13.667 -2.047 6.875 1.00 87.19 90 PHE A N 1
ATOM 754 C CA . PHE A 1 90 ? -13.298 -2.083 8.292 1.00 87.19 90 PHE A CA 1
ATOM 755 C C . PHE A 1 90 ? -13.256 -0.681 8.921 1.00 87.19 90 PHE A C 1
ATOM 757 O O . PHE A 1 90 ? -13.750 -0.492 10.035 1.00 87.19 90 PHE A O 1
ATOM 764 N N . LEU A 1 91 ? -12.695 0.307 8.222 1.00 87.00 91 LEU A N 1
ATOM 765 C CA . LEU A 1 91 ? -12.600 1.691 8.683 1.00 87.00 91 LEU A CA 1
ATOM 766 C C . LEU A 1 91 ? -13.988 2.322 8.840 1.00 87.00 91 LEU A C 1
ATOM 768 O O . LEU A 1 91 ? -14.287 2.875 9.898 1.00 87.00 91 LEU A O 1
ATOM 772 N N . LEU A 1 92 ? -14.849 2.177 7.829 1.00 85.94 92 LEU A N 1
ATOM 773 C CA . LEU A 1 92 ? -16.226 2.669 7.844 1.00 85.94 92 LEU A CA 1
ATOM 774 C C . LEU A 1 92 ? -17.011 2.057 8.999 1.00 85.94 92 LEU A C 1
ATOM 776 O O . LEU A 1 92 ? -17.608 2.796 9.777 1.00 85.94 92 LEU A O 1
ATOM 780 N N . ASN A 1 93 ? -16.929 0.737 9.182 1.00 81.94 93 ASN A N 1
ATOM 781 C CA . ASN A 1 93 ? -17.569 0.071 10.312 1.00 81.94 93 ASN A CA 1
ATOM 782 C C . ASN A 1 93 ? -17.036 0.598 11.654 1.00 81.94 93 ASN A C 1
ATOM 784 O O . ASN A 1 93 ? -17.818 0.919 12.542 1.00 81.94 93 ASN A O 1
ATOM 788 N N . ASN A 1 94 ? -15.723 0.765 11.826 1.00 76.56 94 ASN A N 1
ATOM 789 C CA . ASN A 1 94 ? -15.195 1.282 13.092 1.00 76.56 94 ASN A CA 1
ATOM 790 C C . ASN A 1 94 ? -15.601 2.735 13.371 1.00 76.56 94 ASN A C 1
ATOM 792 O O . ASN A 1 94 ? -15.828 3.060 14.533 1.00 76.56 94 ASN A O 1
ATOM 796 N N . ILE A 1 95 ? -15.703 3.591 12.351 1.00 76.12 95 ILE A N 1
ATOM 797 C CA . ILE A 1 95 ? -16.118 4.993 12.508 1.00 76.12 95 ILE A CA 1
ATOM 798 C C . ILE A 1 95 ? -17.624 5.081 12.795 1.00 76.12 95 ILE A C 1
ATOM 800 O O . ILE A 1 95 ? -18.015 5.711 13.779 1.00 76.12 95 ILE A O 1
ATOM 804 N N . LEU A 1 96 ? -18.461 4.406 11.997 1.00 64.19 96 LEU A N 1
ATOM 805 C CA . LEU A 1 96 ? -19.922 4.391 12.154 1.00 64.19 96 LEU A CA 1
ATOM 806 C C . LEU A 1 96 ? -20.349 3.769 13.493 1.00 64.19 96 LEU A C 1
ATOM 808 O O . LEU A 1 96 ? -21.122 4.374 14.235 1.00 64.19 96 LEU A O 1
ATOM 812 N N . PHE A 1 97 ? -19.792 2.615 13.876 1.00 56.59 97 PHE A N 1
ATOM 813 C CA . PHE A 1 97 ? -20.150 1.959 15.142 1.00 56.59 97 PHE A CA 1
ATOM 814 C C . PHE A 1 97 ? -19.569 2.654 16.387 1.00 56.59 97 PHE A C 1
ATOM 816 O O . PHE A 1 97 ? -20.088 2.451 17.487 1.00 56.59 97 PHE A O 1
ATOM 823 N N . HIS A 1 98 ? -18.530 3.495 16.266 1.00 55.09 98 HIS A N 1
ATOM 824 C CA . HIS A 1 98 ? -18.114 4.358 17.384 1.00 55.09 98 HIS A CA 1
ATOM 825 C C . HIS A 1 98 ? -19.130 5.467 17.668 1.00 55.09 98 HIS A C 1
ATOM 827 O O . HIS A 1 98 ? -19.288 5.846 18.828 1.00 55.09 98 HIS A O 1
ATOM 833 N N . GLN A 1 99 ? -19.832 5.966 16.645 1.00 52.62 99 GLN A N 1
ATOM 834 C CA . GLN A 1 99 ? -20.870 6.980 16.843 1.00 52.62 99 GLN A CA 1
ATOM 835 C C . GLN A 1 99 ? -22.120 6.410 17.524 1.00 52.62 99 GLN A C 1
ATOM 837 O O . GLN A 1 99 ? -22.741 7.100 18.326 1.00 52.62 99 GLN A O 1
ATOM 842 N N . GLN A 1 100 ? -22.439 5.132 17.301 1.00 47.88 100 GLN A N 1
ATOM 843 C CA . GLN A 1 100 ? -23.634 4.502 17.871 1.00 47.88 100 GLN A CA 1
ATOM 844 C C . GLN A 1 100 ? -23.538 4.213 19.384 1.00 47.88 100 GLN A C 1
ATOM 846 O O . GLN A 1 100 ? -24.560 4.085 20.043 1.00 47.88 100 GLN A O 1
ATOM 851 N N . LYS A 1 101 ? -22.331 4.139 19.965 1.00 45.78 101 LYS A N 1
ATOM 852 C CA . LYS A 1 101 ? -22.130 3.952 21.422 1.00 45.78 101 LYS A CA 1
ATOM 853 C C . LYS A 1 101 ? -22.087 5.255 22.228 1.00 45.78 101 LYS A C 1
ATOM 855 O O . LYS A 1 101 ? -21.790 5.216 23.419 1.00 45.78 101 LYS A O 1
ATOM 860 N N . ARG A 1 102 ? -22.302 6.401 21.578 1.00 46.69 102 ARG A N 1
ATOM 861 C CA . ARG A 1 102 ? -22.233 7.735 22.194 1.00 46.69 102 ARG A CA 1
ATOM 862 C C . ARG A 1 102 ? -23.603 8.389 22.412 1.00 46.69 102 ARG A C 1
ATOM 864 O O . ARG A 1 102 ? -23.629 9.575 22.728 1.00 46.69 102 ARG A O 1
ATOM 871 N N . PHE A 1 103 ? -24.683 7.629 22.251 1.00 40.91 103 PHE A N 1
ATOM 872 C CA . PHE A 1 103 ? -26.052 8.025 22.574 1.00 40.91 103 PHE A CA 1
ATOM 873 C C . PHE A 1 103 ? -26.596 7.154 23.701 1.00 40.91 103 PHE A C 1
ATOM 875 O O . PHE A 1 103 ? -26.319 5.932 23.667 1.00 40.91 103 PHE A O 1
#

Radius of gyration: 16.98 Å; Cα contacts (8 Å, |Δi|>4): 56; chains: 1; bounding box: 43×20×46 Å

Organism: NCBI:txid392033

pLDDT: mean 82.85, std 12.09, range [40.91, 92.75]